Protein AF-A0A7X0G7X6-F1 (afdb_monomer)

Solvent-accessible surface area (backbone atoms only — not comparable to full-atom values): 5399 Å² total; per-residue (Å²): 137,56,77,65,60,52,52,57,48,52,55,49,54,46,47,52,51,49,53,52,38,43,75,69,68,52,61,64,66,62,95,87,42,79,45,57,64,82,34,70,65,57,49,51,53,51,46,51,51,51,53,50,54,51,52,52,53,50,53,50,53,50,52,50,51,53,50,48,51,54,34,49,77,69,71,64,66,75,70,87,72,81,75,85,74,82,80,90,128

Structure (mmCIF, N/CA/C/O backbone):
data_AF-A0A7X0G7X6-F1
#
_entry.id   AF-A0A7X0G7X6-F1
#
loop_
_atom_site.group_PDB
_atom_site.id
_atom_site.type_symbol
_atom_site.label_atom_id
_atom_site.label_alt_id
_atom_site.label_comp_id
_atom_site.label_asym_id
_atom_site.label_entity_id
_atom_site.label_seq_id
_atom_site.pdbx_PDB_ins_code
_atom_site.Cartn_x
_atom_site.Cartn_y
_atom_site.Cartn_z
_atom_site.occupancy
_atom_site.B_iso_or_equiv
_atom_site.auth_seq_id
_atom_site.auth_comp_id
_atom_site.auth_asym_id
_atom_site.auth_atom_id
_atom_site.pdbx_PDB_model_num
ATOM 1 N N . MET A 1 1 ? -11.007 -19.270 4.206 1.00 52.62 1 MET A N 1
ATOM 2 C CA . MET A 1 1 ? -9.865 -18.589 3.564 1.00 52.62 1 MET A CA 1
ATOM 3 C C . MET A 1 1 ? -8.735 -18.472 4.568 1.00 52.62 1 MET A C 1
ATOM 5 O O . MET A 1 1 ? -8.886 -17.781 5.571 1.00 52.62 1 MET A O 1
ATOM 9 N N . THR A 1 2 ? -7.667 -19.235 4.356 1.00 72.94 2 THR A N 1
ATOM 10 C CA . THR A 1 2 ? -6.492 -19.298 5.239 1.00 72.94 2 THR A CA 1
ATOM 11 C C . THR A 1 2 ? -5.534 -18.136 4.943 1.00 72.94 2 THR A C 1
ATOM 13 O O . THR A 1 2 ? -5.674 -17.431 3.946 1.00 72.94 2 THR A O 1
ATOM 16 N N . LYS A 1 3 ? -4.550 -17.893 5.819 1.00 67.12 3 LYS A N 1
ATOM 17 C CA . LYS A 1 3 ? -3.560 -16.811 5.643 1.00 67.12 3 LYS A CA 1
ATOM 18 C C . LYS A 1 3 ? -2.734 -16.962 4.352 1.00 67.12 3 LYS A C 1
ATOM 20 O O . LYS A 1 3 ? -2.328 -15.959 3.778 1.00 67.12 3 LYS A O 1
ATOM 25 N N . LEU A 1 4 ? -2.546 -18.197 3.885 1.00 68.19 4 LEU A N 1
ATOM 26 C CA . LEU A 1 4 ? -1.811 -18.519 2.661 1.00 68.19 4 LEU A CA 1
ATOM 27 C C . LEU A 1 4 ? -2.577 -18.132 1.381 1.00 68.19 4 LEU A C 1
ATOM 29 O O . LEU A 1 4 ? -1.971 -17.582 0.465 1.00 68.19 4 LEU A O 1
ATOM 33 N N . ASP A 1 5 ? -3.901 -18.324 1.342 1.00 75.06 5 ASP A N 1
ATOM 34 C CA . ASP A 1 5 ? -4.747 -17.859 0.222 1.00 75.06 5 ASP A CA 1
ATOM 35 C C . ASP A 1 5 ? -4.687 -16.337 0.056 1.00 75.06 5 ASP A C 1
ATOM 37 O O . ASP A 1 5 ? -4.726 -15.806 -1.050 1.00 75.06 5 ASP A O 1
ATOM 41 N N . ARG A 1 6 ? -4.599 -15.608 1.173 1.00 71.31 6 ARG A N 1
ATOM 42 C CA . ARG A 1 6 ? -4.460 -14.149 1.135 1.00 71.31 6 ARG A CA 1
ATOM 43 C C . ARG A 1 6 ? -3.099 -13.735 0.597 1.00 71.31 6 ARG A C 1
ATOM 45 O O . ARG A 1 6 ? -3.041 -12.885 -0.276 1.00 71.31 6 ARG A O 1
ATOM 52 N N . LEU A 1 7 ? -2.036 -14.378 1.074 1.00 69.44 7 LEU A N 1
ATOM 53 C CA . LEU A 1 7 ? -0.671 -14.093 0.637 1.00 69.44 7 LEU A CA 1
ATOM 54 C C . LEU A 1 7 ? -0.473 -14.344 -0.865 1.00 69.44 7 LEU A C 1
ATOM 56 O O . LEU A 1 7 ? 0.146 -13.537 -1.549 1.00 69.44 7 LEU A O 1
ATOM 60 N N . THR A 1 8 ? -1.006 -15.452 -1.378 1.00 73.12 8 THR A N 1
ATOM 61 C CA . THR A 1 8 ? -0.923 -15.794 -2.808 1.00 73.12 8 THR A CA 1
ATOM 62 C C . THR A 1 8 ? -1.687 -14.799 -3.679 1.00 73.12 8 THR A C 1
ATOM 64 O O . THR A 1 8 ? -1.187 -14.415 -4.735 1.00 73.12 8 THR A O 1
ATOM 67 N N . ARG A 1 9 ? -2.849 -14.318 -3.220 1.00 79.12 9 ARG A N 1
ATOM 68 C CA . ARG A 1 9 ? -3.609 -13.269 -3.909 1.00 79.12 9 ARG A CA 1
ATOM 69 C C . ARG A 1 9 ? -2.888 -11.921 -3.904 1.00 79.12 9 ARG A C 1
ATOM 71 O O . ARG A 1 9 ? -2.700 -11.358 -4.968 1.00 79.12 9 ARG A O 1
ATOM 78 N N . SER A 1 10 ? -2.407 -11.463 -2.752 1.00 73.75 10 SER A N 1
ATOM 79 C CA . SER A 1 10 ? -1.629 -10.222 -2.630 1.00 73.75 10 SER A CA 1
ATOM 80 C C . SER A 1 10 ? -0.376 -10.221 -3.510 1.00 73.75 10 SER A C 1
ATOM 82 O O . SER A 1 10 ? -0.073 -9.234 -4.170 1.00 73.75 10 SER A O 1
ATOM 84 N N . LEU A 1 11 ? 0.338 -11.351 -3.580 1.00 70.44 11 LEU A N 1
ATOM 85 C CA . LEU A 1 11 ? 1.503 -11.486 -4.456 1.00 70.44 11 LEU A CA 1
ATOM 86 C C . LEU A 1 11 ? 1.126 -11.415 -5.944 1.00 70.44 11 LEU A C 1
ATOM 88 O O . LEU A 1 11 ? 1.892 -10.884 -6.744 1.00 70.44 11 LEU A O 1
ATOM 92 N N . SER A 1 12 ? -0.040 -11.954 -6.303 1.00 77.88 12 SER A N 1
ATOM 93 C CA . SER A 1 12 ? -0.572 -11.886 -7.667 1.00 77.88 12 SER A CA 1
ATOM 94 C C . SER A 1 12 ? -0.972 -10.448 -8.013 1.00 77.88 12 SER A C 1
ATOM 96 O O . SER A 1 12 ? -0.523 -9.925 -9.024 1.00 77.88 12 SER A O 1
ATOM 98 N N . ASP A 1 13 ? -1.686 -9.767 -7.113 1.00 77.31 13 ASP A N 1
ATOM 99 C CA . ASP A 1 13 ? -2.078 -8.362 -7.270 1.00 77.31 13 ASP A CA 1
ATOM 100 C C . ASP A 1 13 ? -0.839 -7.443 -7.367 1.00 77.31 13 ASP A C 1
ATOM 102 O O . ASP A 1 13 ? -0.783 -6.540 -8.199 1.00 77.31 13 ASP A O 1
ATOM 106 N N . ALA A 1 14 ? 0.199 -7.692 -6.561 1.00 70.31 14 ALA A N 1
ATOM 107 C CA . ALA A 1 14 ? 1.461 -6.955 -6.631 1.00 70.31 14 ALA A CA 1
ATOM 108 C C . ALA A 1 14 ? 2.180 -7.157 -7.974 1.00 70.31 14 ALA A C 1
ATOM 110 O O . ALA A 1 14 ? 2.749 -6.210 -8.517 1.00 70.31 14 ALA A O 1
ATOM 111 N N . ARG A 1 15 ? 2.133 -8.378 -8.521 1.00 70.75 15 ARG A N 1
ATOM 112 C CA . ARG A 1 15 ? 2.674 -8.681 -9.847 1.00 70.75 15 ARG A CA 1
ATOM 113 C C . ARG A 1 15 ? 1.902 -7.952 -10.943 1.00 70.75 15 ARG A C 1
ATOM 115 O O . ARG A 1 15 ? 2.539 -7.362 -11.806 1.00 70.75 15 ARG A O 1
ATOM 122 N N . ASP A 1 16 ? 0.576 -7.930 -10.869 1.00 80.69 16 ASP A N 1
ATOM 123 C CA . ASP A 1 16 ? -0.263 -7.227 -11.844 1.00 80.69 16 ASP A CA 1
ATOM 124 C C . ASP A 1 16 ? 0.020 -5.714 -11.836 1.00 80.69 16 ASP A C 1
ATOM 126 O O . ASP A 1 16 ? 0.156 -5.097 -12.892 1.00 80.69 16 ASP A O 1
ATOM 130 N N . ILE A 1 17 ? 0.198 -5.119 -10.650 1.00 75.44 17 ILE A N 1
ATOM 131 C CA . ILE A 1 17 ? 0.589 -3.708 -10.503 1.00 75.44 17 ILE A CA 1
ATOM 132 C C . ILE A 1 17 ? 1.991 -3.464 -11.075 1.00 75.44 17 ILE A C 1
ATOM 134 O O . ILE A 1 17 ? 2.215 -2.458 -11.749 1.00 75.44 17 ILE A O 1
ATOM 138 N N . ALA A 1 18 ? 2.944 -4.364 -10.817 1.00 70.00 18 ALA A N 1
ATOM 139 C CA . ALA A 1 18 ? 4.289 -4.260 -11.372 1.00 70.00 18 ALA A CA 1
ATOM 140 C C . ALA A 1 18 ? 4.269 -4.337 -12.907 1.00 70.00 18 ALA A C 1
ATOM 142 O O . ALA A 1 18 ? 4.861 -3.481 -13.561 1.00 70.00 18 ALA A O 1
ATOM 143 N N . ASP A 1 19 ? 3.528 -5.290 -13.476 1.00 72.06 19 ASP A N 1
ATOM 144 C CA . ASP A 1 19 ? 3.371 -5.458 -14.921 1.00 72.06 19 ASP A CA 1
ATOM 145 C C . ASP A 1 19 ? 2.676 -4.232 -15.553 1.00 72.06 19 ASP A C 1
ATOM 147 O O . ASP A 1 19 ? 3.103 -3.754 -16.607 1.00 72.06 19 ASP A O 1
ATOM 151 N N . GLU A 1 20 ? 1.671 -3.645 -14.888 1.00 78.31 20 GLU A N 1
ATOM 152 C CA . GLU A 1 20 ? 1.015 -2.406 -15.329 1.00 78.31 20 GLU A CA 1
ATOM 153 C C . GLU A 1 20 ? 1.985 -1.213 -15.341 1.00 78.31 20 GLU A C 1
ATOM 155 O O . GLU A 1 20 ? 2.023 -0.437 -16.302 1.00 78.31 20 GLU A O 1
ATOM 160 N N . LEU A 1 21 ? 2.785 -1.051 -14.286 1.00 69.44 21 LEU A N 1
ATOM 161 C CA . LEU A 1 21 ? 3.751 0.042 -14.168 1.00 69.44 21 LEU A CA 1
ATOM 162 C C . LEU A 1 21 ? 4.907 -0.115 -15.161 1.00 69.44 21 LEU A C 1
ATOM 164 O O . LEU A 1 21 ? 5.292 0.864 -15.804 1.00 69.44 21 LEU A O 1
ATOM 168 N N . THR A 1 22 ? 5.402 -1.339 -15.363 1.00 66.06 22 THR A N 1
ATOM 169 C CA . THR A 1 22 ? 6.377 -1.656 -16.414 1.00 66.06 22 THR A CA 1
ATOM 170 C C . THR A 1 22 ? 5.802 -1.377 -17.803 1.00 66.06 22 THR A C 1
ATOM 172 O O . THR A 1 22 ? 6.464 -0.726 -18.610 1.00 66.06 22 THR A O 1
ATOM 175 N N . GLY A 1 23 ? 4.554 -1.775 -18.079 1.00 66.94 23 GLY A N 1
ATOM 176 C CA . GLY A 1 23 ? 3.871 -1.483 -19.346 1.00 66.94 23 GLY A CA 1
ATOM 177 C C . GLY A 1 23 ? 3.694 0.016 -19.616 1.00 66.94 23 GLY A C 1
ATOM 178 O O . GLY A 1 23 ? 3.689 0.445 -20.768 1.00 66.94 23 GLY A O 1
ATOM 179 N N . LYS A 1 24 ? 3.615 0.831 -18.559 1.00 73.25 24 LYS A N 1
ATOM 180 C CA . LYS A 1 24 ? 3.580 2.301 -18.629 1.00 73.25 24 LYS A CA 1
ATOM 181 C C . LYS A 1 24 ? 4.967 2.954 -18.704 1.00 73.25 24 LYS A C 1
ATOM 183 O O . LYS A 1 24 ? 5.047 4.180 -18.732 1.00 73.25 24 LYS A O 1
ATOM 188 N N . GLY A 1 25 ? 6.047 2.171 -18.733 1.00 59.94 25 GLY A N 1
ATOM 189 C CA . GLY A 1 25 ? 7.420 2.678 -18.773 1.00 59.94 25 GLY A CA 1
ATOM 190 C C . GLY A 1 25 ? 7.871 3.341 -17.469 1.00 59.94 25 GLY A C 1
ATOM 191 O O . GLY A 1 25 ? 8.770 4.179 -17.491 1.00 59.94 25 GLY A O 1
ATOM 192 N N . VAL A 1 26 ? 7.241 3.012 -16.336 1.00 65.81 26 VAL A N 1
ATOM 193 C CA . VAL A 1 26 ? 7.656 3.515 -15.022 1.00 65.81 26 VAL A CA 1
ATOM 194 C C . VAL A 1 26 ? 8.951 2.821 -14.620 1.00 65.81 26 VAL A C 1
ATOM 196 O O . VAL A 1 26 ? 9.033 1.594 -14.609 1.00 65.81 26 VAL A O 1
ATOM 199 N N . VAL A 1 27 ? 9.959 3.620 -14.276 1.00 60.28 27 VAL A N 1
ATOM 200 C CA . VAL A 1 27 ? 11.291 3.134 -13.922 1.00 60.28 27 VAL A CA 1
ATOM 201 C C . VAL A 1 27 ? 11.593 3.440 -12.462 1.00 60.28 27 VAL A C 1
ATOM 203 O O . VAL A 1 27 ? 11.411 4.571 -12.005 1.00 60.28 27 VAL A O 1
ATOM 206 N N . LEU A 1 28 ? 12.072 2.437 -11.727 1.00 63.16 28 LEU A N 1
ATOM 207 C CA . LEU A 1 28 ? 12.581 2.627 -10.376 1.00 63.16 28 LEU A CA 1
ATOM 208 C C . LEU A 1 28 ? 14.006 3.194 -10.475 1.00 63.16 28 LEU A C 1
ATOM 210 O O . LEU A 1 28 ? 14.878 2.589 -11.088 1.00 63.16 28 LEU A O 1
ATOM 214 N N . SER A 1 29 ? 14.241 4.376 -9.905 1.00 58.66 29 SER A N 1
ATOM 215 C CA . SER A 1 29 ? 15.574 4.985 -9.845 1.00 58.66 29 SER A CA 1
ATOM 216 C C . SER A 1 29 ? 16.085 4.906 -8.416 1.00 58.66 29 SER A C 1
ATOM 218 O O . SER A 1 29 ? 15.583 5.604 -7.530 1.00 58.66 29 SER A O 1
ATOM 220 N N . LEU A 1 30 ? 17.063 4.036 -8.177 1.00 58.41 30 LEU A N 1
ATOM 221 C CA . LEU A 1 30 ? 17.688 3.860 -6.871 1.00 58.41 30 LEU A CA 1
ATOM 222 C C . LEU A 1 30 ? 19.127 4.370 -6.926 1.00 58.41 30 LEU A C 1
ATOM 224 O O . LEU A 1 30 ? 19.938 3.954 -7.748 1.00 58.41 30 LEU A O 1
ATOM 228 N N . GLY A 1 31 ? 19.460 5.319 -6.047 1.00 57.31 31 GLY A N 1
ATOM 229 C CA . GLY A 1 31 ? 20.833 5.819 -5.915 1.00 57.31 31 GLY A CA 1
ATOM 230 C C . GLY A 1 31 ? 21.378 6.571 -7.138 1.00 57.31 31 GLY A C 1
ATOM 231 O O . GLY A 1 31 ? 22.592 6.652 -7.303 1.00 57.31 31 GLY A O 1
ATOM 232 N N . GLY A 1 32 ? 20.508 7.121 -7.994 1.00 54.12 32 GLY A N 1
ATOM 233 C CA . GLY A 1 32 ? 20.910 7.918 -9.162 1.00 54.12 32 GLY A CA 1
ATOM 234 C C . GLY A 1 32 ? 21.254 7.102 -10.410 1.00 54.12 32 GLY A C 1
ATOM 235 O O . GLY A 1 32 ? 21.672 7.685 -11.410 1.00 54.12 32 GLY A O 1
ATOM 236 N N . LYS A 1 33 ? 21.057 5.779 -10.380 1.00 56.16 33 LYS A N 1
ATOM 237 C CA . LYS A 1 33 ? 21.064 4.932 -11.574 1.00 56.16 33 LYS A CA 1
ATOM 238 C C . LYS A 1 33 ? 19.624 4.603 -11.950 1.00 56.16 33 LYS A C 1
ATOM 240 O O . LYS A 1 33 ? 18.819 4.210 -11.114 1.00 56.16 33 LYS A O 1
ATOM 245 N N . THR A 1 34 ? 19.300 4.846 -13.212 1.00 55.91 34 THR A N 1
ATOM 246 C CA . THR A 1 34 ? 18.031 4.452 -13.816 1.00 55.91 34 THR A CA 1
ATOM 247 C C . THR A 1 34 ? 18.140 2.959 -14.100 1.00 55.91 34 THR A C 1
ATOM 249 O O . THR A 1 34 ? 18.817 2.576 -15.052 1.00 55.91 34 THR A O 1
ATOM 252 N N . ASP A 1 35 ? 17.582 2.123 -13.226 1.00 58.06 35 ASP A N 1
ATOM 253 C CA . ASP A 1 35 ? 17.613 0.675 -13.425 1.00 58.06 35 ASP A CA 1
ATOM 254 C C . ASP A 1 35 ? 16.687 0.325 -14.591 1.00 58.06 35 ASP A C 1
ATOM 256 O O . ASP A 1 35 ? 15.590 0.861 -14.701 1.00 58.06 35 ASP A O 1
ATOM 260 N N . ASP A 1 36 ? 17.129 -0.532 -15.506 1.00 62.38 36 ASP A N 1
ATOM 261 C CA . ASP A 1 36 ? 16.283 -0.998 -16.604 1.00 62.38 36 ASP A CA 1
ATOM 262 C C . ASP A 1 36 ? 14.986 -1.592 -16.006 1.00 62.38 36 ASP A C 1
ATOM 264 O O . ASP A 1 36 ? 15.071 -2.464 -15.140 1.00 62.38 36 ASP A O 1
ATOM 268 N N . PRO A 1 37 ? 13.774 -1.166 -16.415 1.00 54.94 37 PRO A N 1
ATOM 269 C CA . PRO A 1 37 ? 12.524 -1.752 -15.918 1.00 54.94 37 PRO A CA 1
ATOM 270 C C . PRO A 1 37 ? 12.400 -3.256 -16.236 1.00 54.94 37 PRO A C 1
ATOM 272 O O . PRO A 1 37 ? 11.546 -3.952 -15.682 1.00 54.94 37 PRO A O 1
ATOM 275 N N . THR A 1 38 ? 13.266 -3.784 -17.106 1.00 61.03 38 THR A N 1
ATOM 276 C CA . THR A 1 38 ? 13.412 -5.211 -17.388 1.00 61.03 38 THR A CA 1
ATOM 277 C C . THR A 1 38 ? 14.480 -5.918 -16.547 1.00 61.03 38 THR A C 1
ATOM 279 O O . THR A 1 38 ? 14.616 -7.141 -16.666 1.00 61.03 38 THR A O 1
ATOM 282 N N . ASP A 1 39 ? 15.183 -5.212 -15.656 1.00 73.81 39 ASP A N 1
ATOM 283 C CA . ASP A 1 39 ? 16.146 -5.786 -14.719 1.00 73.81 39 ASP A CA 1
ATOM 284 C C . ASP A 1 39 ? 15.427 -6.709 -13.713 1.00 73.81 39 ASP A C 1
ATOM 286 O O . ASP A 1 39 ? 14.538 -6.275 -12.966 1.00 73.81 39 ASP A O 1
ATOM 290 N N . PRO A 1 40 ? 15.775 -8.010 -13.664 1.00 69.06 40 PRO A N 1
ATOM 29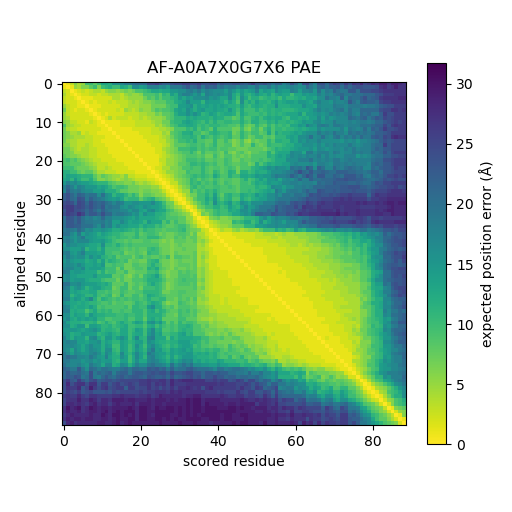1 C CA . PRO A 1 40 ? 15.252 -8.930 -1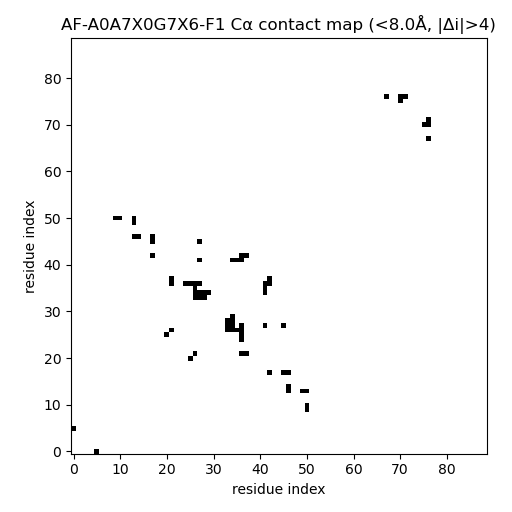2.661 1.00 69.06 40 PRO A CA 1
ATOM 292 C C . PRO A 1 40 ? 15.436 -8.445 -11.215 1.00 69.06 40 PRO A C 1
ATOM 294 O O . PRO A 1 40 ? 14.567 -8.724 -10.387 1.00 69.06 40 PRO A O 1
ATOM 297 N N . VAL A 1 41 ? 16.519 -7.718 -10.908 1.00 73.50 41 VAL A N 1
ATOM 298 C CA . VAL A 1 41 ? 16.781 -7.206 -9.552 1.00 73.50 41 VAL A CA 1
ATOM 299 C C . VAL A 1 41 ? 15.855 -6.036 -9.223 1.00 73.50 41 VAL A C 1
ATOM 301 O O . VAL A 1 41 ? 15.200 -6.065 -8.177 1.00 73.50 41 VAL A O 1
ATOM 304 N N . GLY A 1 42 ? 15.716 -5.065 -10.131 1.00 71.00 42 GLY A N 1
ATOM 305 C CA . GLY A 1 42 ? 14.755 -3.964 -10.001 1.00 71.00 42 GLY A CA 1
ATOM 306 C C . GLY A 1 42 ? 13.315 -4.444 -9.787 1.00 71.00 42 GLY A C 1
ATOM 307 O O . GLY A 1 42 ? 12.637 -3.985 -8.864 1.00 71.00 42 GLY A O 1
ATOM 308 N N . ARG A 1 43 ? 12.863 -5.443 -10.560 1.00 72.31 43 ARG A N 1
ATOM 309 C CA . ARG A 1 43 ? 11.523 -6.044 -10.390 1.00 72.31 43 ARG A CA 1
ATOM 310 C C . ARG A 1 43 ? 11.349 -6.752 -9.049 1.00 72.31 43 ARG A C 1
ATOM 312 O O . ARG A 1 43 ? 10.308 -6.604 -8.413 1.00 72.31 43 ARG A O 1
ATOM 319 N N . LEU A 1 44 ? 12.353 -7.510 -8.598 1.00 73.88 44 LEU A N 1
ATOM 320 C CA . LEU A 1 44 ? 12.310 -8.164 -7.288 1.00 73.88 44 LEU A CA 1
ATOM 321 C C . LEU A 1 44 ? 12.180 -7.128 -6.168 1.00 73.88 44 LEU A C 1
ATOM 323 O O . LE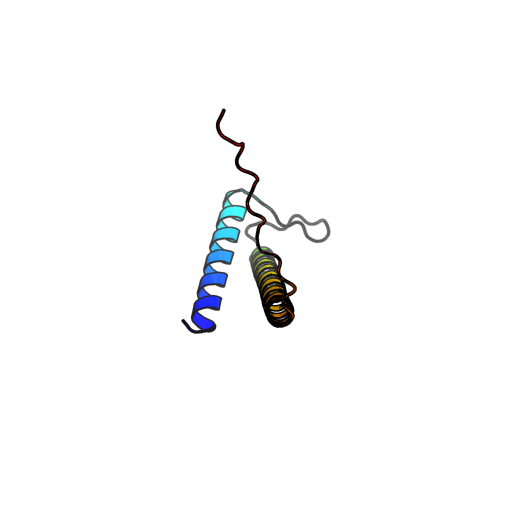U A 1 44 ? 11.333 -7.276 -5.288 1.00 73.88 44 LEU A O 1
ATOM 327 N N . LEU A 1 45 ? 12.997 -6.076 -6.210 1.00 75.25 45 LEU A N 1
ATOM 328 C CA . LEU A 1 45 ? 12.994 -5.038 -5.188 1.00 75.25 45 LEU A CA 1
ATOM 329 C C . LEU A 1 45 ? 11.680 -4.251 -5.182 1.00 75.25 45 LEU A C 1
ATOM 331 O O . LEU A 1 45 ? 11.131 -4.003 -4.111 1.00 75.25 45 LEU A O 1
ATOM 335 N N . PHE A 1 46 ? 11.136 -3.932 -6.358 1.00 74.00 46 PHE A N 1
ATOM 336 C CA . PHE A 1 46 ? 9.822 -3.308 -6.481 1.00 74.00 46 PHE A CA 1
ATOM 337 C C . PHE A 1 46 ? 8.721 -4.158 -5.832 1.00 74.00 46 PHE A C 1
ATOM 339 O O . PHE A 1 46 ? 7.956 -3.658 -5.007 1.00 74.00 46 PHE A O 1
ATOM 346 N N . ASN A 1 47 ? 8.692 -5.461 -6.126 1.00 71.56 47 ASN A N 1
ATOM 347 C CA . ASN A 1 47 ? 7.719 -6.383 -5.541 1.00 71.56 47 ASN A CA 1
ATOM 348 C C . ASN A 1 47 ? 7.861 -6.475 -4.016 1.00 71.56 47 ASN A C 1
ATOM 350 O O . ASN A 1 47 ? 6.860 -6.435 -3.303 1.00 71.56 47 ASN A O 1
ATOM 354 N N . VAL A 1 48 ? 9.092 -6.545 -3.497 1.00 76.81 48 VAL A N 1
ATOM 355 C CA . VAL A 1 48 ? 9.347 -6.559 -2.047 1.00 76.81 48 VAL A CA 1
ATOM 356 C C . VAL A 1 48 ? 8.856 -5.267 -1.391 1.00 76.81 48 VAL A C 1
ATOM 358 O O . VAL A 1 48 ? 8.198 -5.330 -0.354 1.00 76.81 48 VAL A O 1
ATOM 361 N N . LEU A 1 49 ? 9.113 -4.104 -1.995 1.00 77.56 49 LEU A N 1
ATOM 362 C CA . LEU A 1 49 ? 8.617 -2.819 -1.490 1.00 77.56 49 LEU A CA 1
ATOM 363 C C . LEU A 1 49 ? 7.082 -2.761 -1.491 1.00 77.56 49 LEU A C 1
ATOM 365 O O . LEU A 1 49 ? 6.494 -2.317 -0.505 1.00 77.56 49 LEU A O 1
ATOM 369 N N . GLY A 1 50 ? 6.433 -3.266 -2.545 1.00 75.19 50 GLY A N 1
ATOM 370 C CA . GLY A 1 50 ? 4.975 -3.396 -2.607 1.00 75.19 50 GLY A CA 1
ATOM 371 C C . GLY A 1 50 ? 4.416 -4.282 -1.489 1.00 75.19 50 GLY A C 1
ATOM 372 O O . GLY A 1 50 ? 3.490 -3.880 -0.784 1.00 75.19 50 GLY A O 1
ATOM 373 N N . MET A 1 51 ? 5.036 -5.443 -1.255 1.00 75.94 51 MET A N 1
ATOM 374 C CA . MET A 1 51 ? 4.655 -6.353 -0.168 1.00 75.94 51 MET A CA 1
ATOM 375 C C . MET A 1 51 ? 4.818 -5.712 1.218 1.00 75.94 51 MET A C 1
ATOM 377 O O . MET A 1 51 ? 3.972 -5.908 2.092 1.00 75.94 51 MET A O 1
ATOM 381 N N . VAL A 1 52 ? 5.887 -4.937 1.437 1.00 77.81 52 VAL A N 1
ATOM 382 C CA . VAL A 1 52 ? 6.102 -4.209 2.699 1.00 77.81 52 VAL A CA 1
ATOM 383 C C . VAL A 1 52 ? 5.025 -3.141 2.897 1.00 77.81 52 VAL A C 1
ATOM 385 O O . VAL A 1 52 ? 4.441 -3.069 3.978 1.00 77.81 52 VAL A O 1
ATOM 388 N N . ALA A 1 53 ? 4.706 -2.364 1.860 1.00 75.44 53 ALA A N 1
ATOM 389 C CA . ALA A 1 53 ? 3.675 -1.330 1.933 1.00 75.44 53 ALA A CA 1
ATOM 390 C C . ALA A 1 53 ? 2.287 -1.910 2.271 1.00 75.44 53 ALA A C 1
ATOM 392 O O . ALA A 1 53 ? 1.558 -1.358 3.100 1.00 75.44 53 ALA A O 1
ATOM 393 N N . GLU A 1 54 ? 1.922 -3.050 1.676 1.00 76.12 54 GLU A N 1
ATOM 394 C CA . GLU A 1 54 ? 0.667 -3.740 1.989 1.00 76.12 54 GLU A CA 1
ATOM 395 C C . GLU A 1 54 ? 0.649 -4.266 3.431 1.00 76.12 54 GLU A C 1
ATOM 397 O O . GLU A 1 54 ? -0.326 -4.058 4.162 1.00 76.12 54 GLU A O 1
ATOM 402 N N . PHE A 1 55 ? 1.748 -4.883 3.873 1.00 81.62 55 PHE A N 1
ATOM 403 C CA . PHE A 1 55 ? 1.899 -5.357 5.246 1.00 81.62 55 PHE A CA 1
ATOM 404 C C . PHE A 1 55 ? 1.739 -4.225 6.272 1.00 81.62 55 PHE A C 1
ATOM 406 O O . PHE A 1 55 ? 1.020 -4.382 7.264 1.00 81.62 55 PHE A O 1
ATOM 413 N N . GLU A 1 56 ? 2.354 -3.066 6.035 1.00 79.31 56 GLU A N 1
ATOM 414 C CA . GLU A 1 56 ? 2.211 -1.894 6.902 1.00 79.31 56 GLU A CA 1
ATOM 415 C C 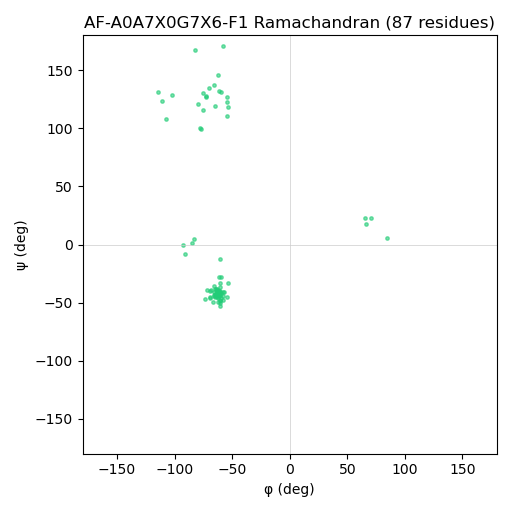. GLU A 1 56 ? 0.771 -1.368 6.933 1.00 79.31 56 GLU A C 1
ATOM 417 O O . GLU A 1 56 ? 0.241 -1.075 8.011 1.00 79.31 56 GLU A O 1
ATOM 422 N N . ALA A 1 57 ? 0.101 -1.304 5.778 1.00 80.56 57 ALA A N 1
ATOM 423 C CA . ALA A 1 57 ? -1.299 -0.897 5.697 1.00 80.56 57 ALA A CA 1
ATOM 424 C C . ALA A 1 57 ? -2.213 -1.840 6.499 1.00 80.56 57 ALA A C 1
ATOM 426 O O . ALA A 1 57 ? -3.121 -1.390 7.207 1.00 80.56 57 ALA A O 1
ATOM 427 N N . ASP A 1 58 ? -1.953 -3.144 6.443 1.00 82.00 58 ASP A N 1
ATOM 428 C CA . ASP A 1 58 ? -2.690 -4.142 7.213 1.00 82.00 58 ASP A CA 1
ATOM 429 C C . ASP A 1 58 ? -2.428 -4.045 8.717 1.00 82.00 58 ASP A C 1
ATOM 431 O O . ASP A 1 58 ? -3.376 -4.133 9.509 1.00 82.00 58 ASP A O 1
ATOM 435 N N . LEU A 1 59 ? -1.188 -3.771 9.131 1.00 89.56 59 LEU A N 1
ATOM 436 C CA . LEU A 1 59 ? -0.869 -3.482 10.531 1.00 89.56 59 LEU A CA 1
ATOM 437 C C . LEU A 1 59 ? -1.605 -2.240 11.043 1.00 89.56 59 LEU A C 1
ATOM 439 O O . LEU A 1 59 ? -2.153 -2.263 12.149 1.00 89.56 59 LEU A O 1
ATOM 443 N N . ILE A 1 60 ? -1.653 -1.166 10.252 1.00 89.75 60 ILE A N 1
ATOM 444 C CA . ILE A 1 60 ? -2.388 0.054 10.609 1.00 89.75 60 ILE A CA 1
ATOM 445 C C . ILE A 1 60 ? -3.873 -0.271 10.792 1.00 89.75 60 ILE A C 1
ATOM 447 O O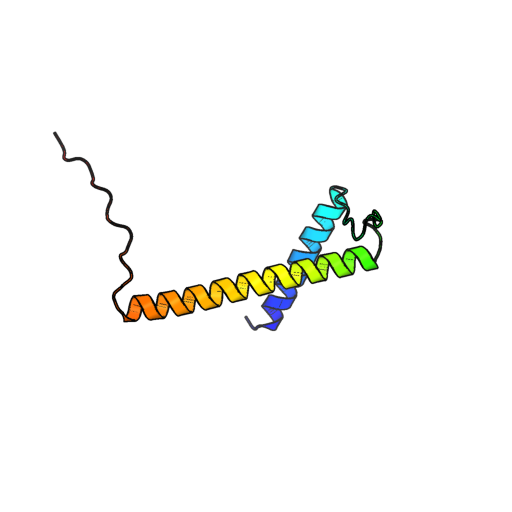 . ILE A 1 60 ? -4.442 0.034 11.842 1.00 89.75 60 ILE A O 1
ATOM 451 N N . ARG A 1 61 ? -4.494 -0.960 9.825 1.00 91.12 61 ARG A N 1
ATOM 452 C CA . ARG A 1 61 ? -5.910 -1.364 9.902 1.00 91.12 61 ARG A CA 1
ATOM 453 C C . ARG A 1 61 ? -6.201 -2.224 11.128 1.00 91.12 61 ARG A C 1
ATOM 455 O O . ARG A 1 61 ? -7.248 -2.042 11.755 1.00 91.12 61 ARG A O 1
ATOM 462 N N . MET A 1 62 ? -5.304 -3.149 11.470 1.00 90.62 62 MET A N 1
ATOM 463 C CA . MET A 1 62 ? -5.431 -4.000 12.654 1.00 90.62 62 MET A CA 1
ATOM 464 C C . MET A 1 62 ? -5.473 -3.157 13.932 1.00 90.62 62 MET A C 1
ATOM 466 O O . MET A 1 62 ? -6.454 -3.231 14.672 1.00 90.62 62 MET A O 1
ATOM 470 N N . ARG A 1 63 ? -4.490 -2.269 14.129 1.00 91.75 63 ARG A N 1
ATOM 471 C CA . ARG A 1 63 ? -4.441 -1.381 15.304 1.00 91.75 63 ARG A CA 1
ATOM 472 C C . ARG A 1 63 ? -5.642 -0.443 15.376 1.00 91.75 63 ARG A C 1
ATOM 474 O O . ARG A 1 63 ? -6.195 -0.228 16.452 1.00 91.75 63 ARG A O 1
ATOM 481 N N . THR A 1 64 ? -6.089 0.104 14.243 1.00 92.19 64 THR A N 1
ATOM 482 C CA . THR A 1 64 ? -7.289 0.951 14.209 1.00 92.19 64 THR A CA 1
ATOM 483 C C . THR A 1 64 ? -8.524 0.171 14.654 1.00 92.19 64 THR A C 1
ATOM 485 O O . THR A 1 64 ? -9.314 0.685 15.443 1.00 92.19 64 THR A O 1
ATOM 488 N N . ARG A 1 65 ? -8.697 -1.077 14.201 1.00 91.56 65 ARG A N 1
ATOM 489 C CA . ARG A 1 65 ? -9.820 -1.930 14.625 1.00 91.56 65 ARG A CA 1
ATOM 490 C C . ARG A 1 65 ? -9.782 -2.233 16.118 1.00 91.56 65 ARG A C 1
ATOM 492 O O . ARG A 1 65 ? -10.820 -2.126 16.767 1.00 91.56 65 ARG A O 1
ATOM 499 N N . GLU A 1 66 ? -8.612 -2.548 16.663 1.00 91.62 66 GLU A N 1
ATOM 500 C CA . GLU A 1 66 ? -8.425 -2.758 18.104 1.00 91.62 66 GLU A CA 1
ATOM 501 C C . GLU A 1 66 ? -8.770 -1.495 18.903 1.00 91.62 66 GLU A C 1
ATOM 503 O O . GLU A 1 66 ? -9.576 -1.541 19.835 1.00 91.62 66 GLU A O 1
ATOM 508 N N . GLY A 1 67 ? -8.251 -0.337 18.487 1.00 88.62 67 GLY A N 1
ATOM 509 C CA . GLY A 1 67 ? -8.560 0.951 19.108 1.00 88.62 67 GLY A CA 1
ATOM 510 C C . GLY A 1 67 ? -10.051 1.296 19.048 1.00 88.62 67 GLY A C 1
ATOM 511 O O . GLY A 1 67 ? -10.629 1.729 20.048 1.00 88.62 67 GLY A O 1
ATOM 512 N N . MET A 1 68 ? -10.706 1.045 17.910 1.00 89.25 68 MET A N 1
ATOM 513 C CA . MET A 1 68 ? -12.153 1.216 17.763 1.00 89.25 68 MET A CA 1
ATOM 514 C C . MET A 1 68 ? -12.939 0.271 18.674 1.00 89.25 68 MET A C 1
ATOM 516 O O . MET A 1 68 ? -13.918 0.704 19.277 1.00 89.25 68 MET A O 1
ATOM 520 N N . ALA A 1 69 ? -12.524 -0.992 18.814 1.00 88.31 69 ALA A N 1
ATOM 521 C CA . ALA A 1 69 ? -13.172 -1.945 19.713 1.00 88.31 69 ALA A CA 1
ATOM 522 C C . ALA A 1 69 ? -13.096 -1.473 21.174 1.00 88.31 69 ALA A C 1
ATOM 524 O O . ALA A 1 69 ? -14.108 -1.461 21.877 1.00 88.31 69 ALA A O 1
ATOM 525 N N . VAL A 1 70 ? -11.930 -0.979 21.603 1.00 87.75 70 VAL A N 1
ATOM 526 C CA . VAL A 1 70 ? -11.739 -0.392 22.938 1.00 87.75 70 VAL A CA 1
ATOM 527 C C . VAL A 1 70 ? -12.583 0.874 23.122 1.00 87.75 70 VAL A C 1
ATOM 529 O O . VAL A 1 70 ? -13.232 1.041 24.155 1.00 87.75 70 VAL A O 1
ATOM 532 N N . ALA A 1 71 ? -12.614 1.772 22.134 1.00 86.12 71 ALA A N 1
ATOM 533 C CA . ALA A 1 71 ? -13.429 2.987 22.187 1.00 86.12 71 ALA A CA 1
ATOM 534 C C . ALA A 1 71 ? -14.933 2.673 22.238 1.00 86.12 71 ALA A C 1
ATOM 536 O O . ALA A 1 71 ? -15.669 3.328 22.980 1.00 86.12 71 ALA A O 1
ATOM 537 N N . LYS A 1 72 ? -15.380 1.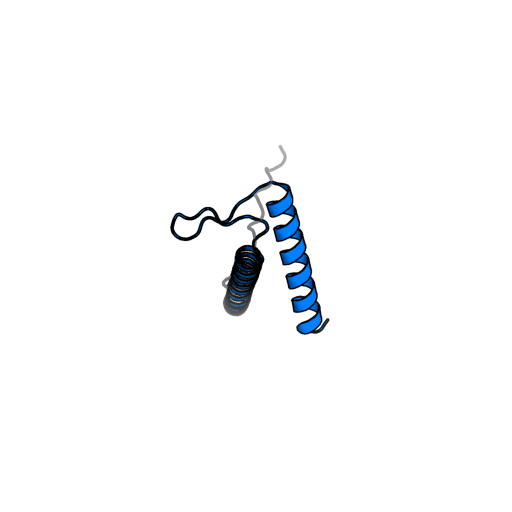646 21.500 1.00 83.94 72 LYS A N 1
ATOM 538 C CA . LYS A 1 72 ? -16.757 1.140 21.524 1.00 83.94 72 LYS A CA 1
ATOM 539 C C . LYS A 1 72 ? -17.125 0.611 22.905 1.00 83.94 72 LYS A C 1
ATOM 541 O O . LYS A 1 72 ? -18.146 1.020 23.445 1.00 83.94 72 LYS A O 1
ATOM 546 N N . ALA A 1 73 ? -16.276 -0.235 23.492 1.00 85.25 73 ALA A N 1
ATOM 547 C CA . ALA A 1 73 ? -16.481 -0.773 24.837 1.00 85.25 73 ALA A CA 1
ATOM 548 C C . ALA A 1 73 ? -16.545 0.333 25.905 1.00 85.25 73 ALA A C 1
ATOM 550 O O . ALA A 1 73 ? -17.298 0.230 26.865 1.00 85.25 73 ALA A O 1
ATOM 551 N N . LYS A 1 74 ? -15.802 1.430 25.708 1.00 86.06 74 LYS A N 1
ATOM 552 C CA . LYS A 1 74 ? -15.825 2.621 26.574 1.00 86.06 74 LYS A CA 1
ATOM 553 C C . LYS A 1 74 ? -16.967 3.603 26.262 1.00 86.06 74 LYS A C 1
ATOM 555 O O . LYS A 1 74 ? -16.976 4.693 26.825 1.00 86.06 74 LYS A O 1
ATOM 560 N N . GLY A 1 75 ? -17.878 3.281 25.338 1.00 80.75 75 GLY A N 1
ATOM 561 C CA . GLY A 1 75 ? -19.002 4.149 24.956 1.00 80.75 75 GLY A CA 1
ATOM 562 C C . GLY A 1 75 ? -18.601 5.461 24.266 1.00 80.75 75 GLY A C 1
ATOM 563 O O . GLY A 1 75 ? -19.388 6.400 24.217 1.00 80.75 75 GLY A O 1
ATOM 564 N N . ARG A 1 76 ? -17.370 5.563 23.746 1.00 76.31 76 ARG A N 1
ATOM 565 C CA . ARG A 1 76 ? -16.797 6.809 23.200 1.00 76.31 76 ARG A CA 1
ATOM 566 C C . ARG A 1 76 ? -17.027 7.015 21.704 1.00 76.31 76 ARG A C 1
ATOM 568 O O . ARG A 1 76 ? -16.721 8.088 21.188 1.00 76.31 76 ARG A O 1
ATOM 575 N N . LEU A 1 77 ? -17.550 6.016 20.995 1.00 70.88 77 LEU A N 1
ATOM 576 C CA . LEU A 1 77 ? -17.890 6.161 19.582 1.00 70.88 77 LEU A CA 1
ATOM 577 C C . LEU A 1 77 ? -19.217 6.916 19.449 1.00 70.88 77 LEU A C 1
ATOM 579 O O . LEU A 1 77 ? -20.288 6.331 19.591 1.00 70.88 77 LEU A O 1
ATOM 583 N N . LYS A 1 78 ? -19.151 8.219 19.158 1.00 65.44 78 LYS A N 1
ATOM 584 C CA . LYS A 1 78 ? -20.313 8.964 18.662 1.00 65.44 78 LYS A CA 1
ATOM 585 C C . LYS A 1 78 ? -20.507 8.578 17.195 1.00 65.44 78 LYS A C 1
ATOM 587 O O . LYS A 1 78 ? -19.623 8.814 16.377 1.00 65.44 78 LYS A O 1
ATOM 592 N N . GLY A 1 79 ? -21.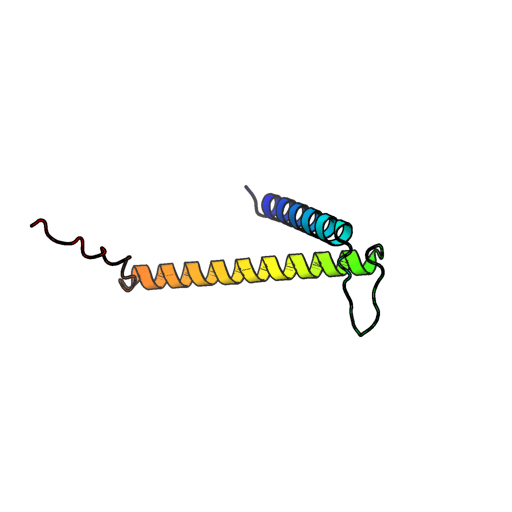630 7.933 16.878 1.00 68.31 79 GLY A N 1
ATOM 593 C CA . GLY A 1 79 ? -22.022 7.679 15.491 1.00 68.31 79 GLY A CA 1
ATOM 594 C C . GLY A 1 79 ? -22.153 8.983 14.695 1.00 68.31 79 GLY A C 1
ATOM 595 O O . GLY A 1 79 ? -22.121 10.077 15.262 1.00 68.31 79 GLY A O 1
ATOM 596 N N . LYS A 1 80 ? -22.319 8.872 13.373 1.00 64.19 80 LYS A N 1
ATOM 597 C CA . LYS A 1 80 ? -22.621 10.023 12.511 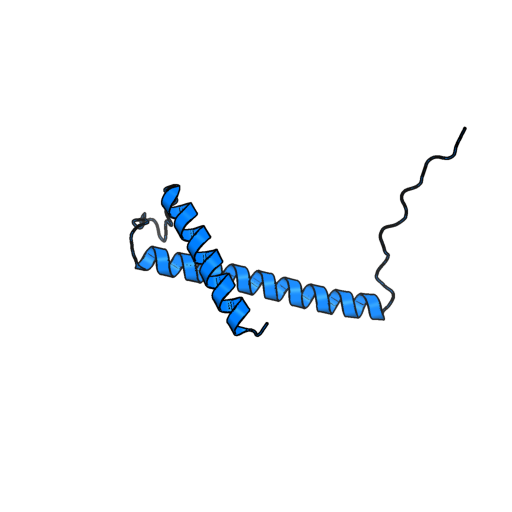1.00 64.19 80 LYS A CA 1
ATOM 598 C C . LYS A 1 80 ? -23.857 10.738 13.074 1.00 64.19 80 LYS A C 1
ATOM 600 O O . LYS A 1 80 ? -24.910 10.113 13.186 1.00 64.19 80 LYS A O 1
ATOM 605 N N . GLN A 1 81 ? -23.724 12.006 13.474 1.00 63.97 81 GLN A N 1
ATOM 606 C CA . GLN A 1 81 ? -24.882 12.776 13.930 1.00 63.97 81 GLN A CA 1
ATOM 607 C C . GLN A 1 81 ? -25.883 12.882 12.771 1.00 63.97 81 GLN A C 1
ATOM 609 O O . GLN A 1 81 ? -25.451 13.167 11.647 1.00 63.97 81 GLN A O 1
ATOM 614 N N . PRO A 1 82 ? -27.184 12.616 12.997 1.00 67.06 82 PRO A N 1
ATOM 615 C CA . PRO A 1 82 ? -28.198 12.833 11.977 1.00 67.06 82 PRO A CA 1
ATOM 616 C C . PRO A 1 82 ? -28.103 14.281 11.496 1.00 67.06 82 PRO A C 1
ATOM 618 O O . PRO A 1 82 ? 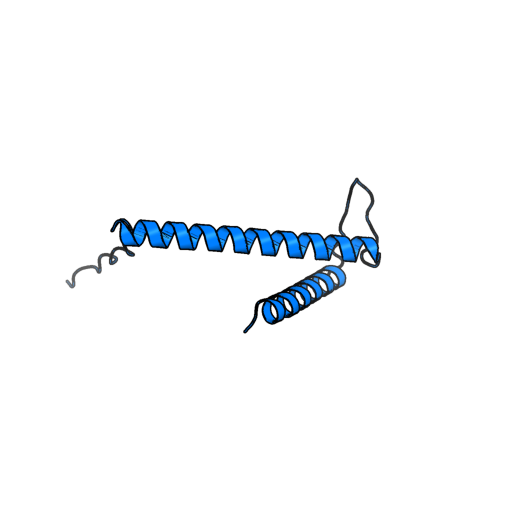-28.163 15.208 12.302 1.00 67.06 82 PRO A O 1
ATOM 621 N N . GLY A 1 83 ? -27.890 14.468 10.192 1.00 65.75 83 GLY A N 1
ATOM 622 C CA . GLY A 1 83 ? -27.927 15.795 9.591 1.00 65.75 83 GLY A CA 1
ATOM 623 C C . GLY A 1 83 ? -29.312 16.390 9.817 1.00 65.75 83 GLY A C 1
ATOM 624 O O . GLY A 1 83 ? -30.313 15.709 9.592 1.00 65.75 83 GLY A O 1
ATOM 625 N N . ILE A 1 84 ? -29.360 17.629 10.303 1.00 70.06 84 ILE A N 1
ATOM 626 C CA . ILE A 1 84 ? -30.601 18.379 10.503 1.00 70.06 84 ILE A CA 1
ATOM 627 C C . ILE A 1 84 ? -31.347 18.381 9.164 1.00 70.06 84 ILE A C 1
ATOM 629 O O . ILE A 1 84 ? -30.878 18.972 8.193 1.00 70.06 84 ILE A O 1
ATOM 633 N N . SER A 1 85 ? -32.474 17.675 9.093 1.00 65.94 85 SER A N 1
ATOM 634 C CA . SER A 1 85 ? -33.403 17.833 7.975 1.00 65.94 85 SER A CA 1
ATOM 635 C C . SER A 1 85 ? -34.148 19.154 8.188 1.00 65.94 85 SER A C 1
ATOM 637 O O . SER A 1 85 ? -34.616 19.385 9.307 1.00 65.94 85 SER A O 1
ATOM 639 N N . PRO A 1 86 ? -34.228 20.047 7.186 1.00 64.06 86 PRO A N 1
ATOM 640 C CA . PRO A 1 86 ? -34.950 21.304 7.333 1.00 64.06 86 PRO A CA 1
ATOM 641 C C . PRO A 1 86 ? -36.448 21.022 7.513 1.00 64.06 86 PRO A C 1
ATOM 643 O O . PRO A 1 86 ? -37.007 20.137 6.864 1.00 64.06 86 PRO A O 1
ATOM 646 N N . ALA A 1 87 ? -37.071 21.747 8.442 1.00 58.59 87 ALA A N 1
ATOM 647 C CA . ALA A 1 87 ? -38.490 21.634 8.767 1.00 58.59 87 ALA A CA 1
ATOM 648 C C . ALA A 1 87 ? -39.379 21.993 7.554 1.00 58.59 87 ALA A C 1
ATOM 650 O O . ALA A 1 87 ? -38.999 22.879 6.785 1.00 58.59 87 ALA A O 1
ATOM 651 N N . PRO A 1 88 ? -40.546 21.342 7.374 1.00 62.94 88 PRO A N 1
ATOM 652 C CA . PRO A 1 88 ? -41.473 21.689 6.305 1.00 62.94 88 PRO A CA 1
ATOM 653 C C . PRO A 1 88 ? -42.165 23.020 6.631 1.00 62.94 88 PRO A C 1
ATOM 655 O O . PRO A 1 88 ? -42.688 23.191 7.735 1.00 62.94 88 PRO A O 1
ATOM 658 N N . GLY A 1 89 ? -42.123 23.951 5.678 1.00 59.69 89 GLY A N 1
ATOM 659 C CA . GLY A 1 89 ? -42.961 25.153 5.636 1.00 59.69 89 GLY A CA 1
ATOM 660 C C . GLY A 1 89 ? -44.138 24.969 4.692 1.00 59.69 89 GLY A C 1
ATOM 661 O O . GLY A 1 89 ? -44.060 24.055 3.838 1.00 59.69 89 GLY A O 1
#

Sequence (89 aa):
MTKLDRLTRSLSDARDIADELTGKGVVLSLGGKTDDPTDPVGRLLFNVLGMVAEFEADLIRMRTREGMAVAKAKGRLKGKQPGISPAPG

Radius of gyration: 21.66 Å; Cα contacts (8 Å, |Δi|>4): 37; chains: 1; bounding box: 64×44×46 Å

Foldseek 3Di:
DDPVVVVVVLLVVLVVVLVVCVVVVNFDQDPNDGDNSPDPVRSVVSSVVSVVVVVVVVVVVVVVVVVVVVCVVVVNDDDDDPDDDDDDD

pLDDT: mean 72.9, std 10.19, range [52.62, 92.19]

Secondary structure (DSSP, 8-state):
--HHHHHHHHHHHHHHHHHHHHHTT---EETTEE--TT-HHHHHHHHHHHHHHHHHHHHHHHHHHHHHHHHHHTT---PPPPP-PPPP-

Nearest PDB structures (foldseek):
  6o35-assembly1_A  TM=5.160E-01  e=6.902E+00  synthetic construct

Mean predicted aligned error: 12.86 Å